Protein AF-A0A1F9CIW7-F1 (afdb_monomer_lite)

pLDDT: mean 88.04, std 12.75, range [45.81, 96.69]

Radius of gyration: 18.26 Å; chains: 1; bounding box: 56×42×45 Å

Foldseek 3Di:
DDQFQQRVLVVVCVVPVQQRAGADPQLLVVQPPSRDPNSSVVVSVVLVVVVVVVQVVVVVVVAHQQRVCVVVVRNPHHSSRVSRVVSCCCGVVVNNDDDPVVVVVVVCVVVVVPPDDDPDD

Secondary structure (DSSP, 8-state):
----HHHHHHHHHHH-TTT-----HHHHHTTSSSSSHHHHHHHHHHHHHHHHHHHHHHHTTT--TTTHHHHTT-TT--HHHHHHHHHIIIIIS--PPPPHHHHHHHHHHHTTTT-------

Sequence (121 aa):
MTYGPAGAAKTLFALRPNSLPPWDDPIRAQFGDGESAKAYVRFLLDAKRQLEEVLAKARDFGIGPDDLPSRLGRSDSSLAKLMDEFAWVTVTKERPCPDRNELERWLTWADGSSRTREDAR

Structure (mmCIF, N/CA/C/O backbone):
data_AF-A0A1F9CIW7-F1
#
_entry.id   AF-A0A1F9CIW7-F1
#
loop_
_atom_site.group_PDB
_atom_site.id
_atom_site.type_symbol
_atom_site.label_atom_id
_atom_site.label_alt_id
_atom_site.label_comp_id
_atom_site.label_asym_id
_atom_site.label_entity_id
_atom_site.label_seq_id
_atom_site.pdbx_PDB_ins_code
_atom_site.Cartn_x
_atom_site.Cartn_y
_atom_site.Cartn_z
_atom_site.occupancy
_atom_site.B_iso_or_equiv
_atom_site.auth_seq_id
_atom_site.auth_comp_id
_atom_site.auth_asym_id
_atom_site.auth_atom_id
_atom_site.pdbx_PDB_model_num
ATOM 1 N N . MET A 1 1 ? 6.389 -14.844 -25.489 1.00 49.34 1 MET A N 1
ATOM 2 C CA . MET A 1 1 ? 5.656 -13.763 -24.799 1.00 49.34 1 MET A CA 1
ATOM 3 C C . MET A 1 1 ? 6.575 -13.229 -23.721 1.00 49.34 1 MET A C 1
ATOM 5 O O . MET A 1 1 ? 7.038 -14.023 -22.914 1.00 49.34 1 MET A O 1
ATOM 9 N N . THR A 1 2 ? 6.908 -11.944 -23.757 1.00 63.75 2 THR A N 1
ATOM 10 C CA . THR A 1 2 ? 7.792 -11.325 -22.760 1.00 63.75 2 THR A CA 1
ATOM 11 C C . THR A 1 2 ? 6.927 -10.427 -21.890 1.00 63.75 2 THR A C 1
ATOM 13 O O . THR A 1 2 ? 6.230 -9.560 -22.412 1.00 63.75 2 THR A O 1
ATOM 16 N N . TYR A 1 3 ? 6.914 -10.664 -20.581 1.00 72.94 3 TYR A N 1
ATOM 17 C CA . TYR A 1 3 ? 6.201 -9.799 -19.646 1.00 72.94 3 TYR A CA 1
ATOM 18 C C . TYR A 1 3 ? 7.095 -8.606 -19.311 1.00 72.94 3 TYR A C 1
ATOM 20 O O . TYR A 1 3 ? 8.218 -8.793 -18.849 1.00 72.94 3 TYR A O 1
ATOM 28 N N . GLY A 1 4 ? 6.601 -7.387 -19.540 1.00 86.75 4 GLY A N 1
ATOM 29 C CA . GLY A 1 4 ? 7.261 -6.180 -19.039 1.00 86.75 4 GLY A CA 1
ATOM 30 C C . GLY A 1 4 ? 7.209 -6.105 -17.504 1.00 86.75 4 GLY A C 1
ATOM 31 O O . GLY A 1 4 ? 6.438 -6.847 -16.882 1.00 86.75 4 GLY A O 1
ATOM 32 N N . PRO A 1 5 ? 7.967 -5.200 -16.863 1.00 88.25 5 PRO A N 1
ATOM 33 C CA . PRO A 1 5 ? 8.082 -5.138 -15.401 1.00 88.25 5 PRO A CA 1
ATOM 34 C C . PRO A 1 5 ? 6.751 -4.998 -14.648 1.00 88.25 5 PRO A C 1
ATOM 36 O O . PRO A 1 5 ? 6.574 -5.604 -13.591 1.00 88.25 5 PRO A O 1
ATOM 39 N N . ALA A 1 6 ? 5.779 -4.266 -15.200 1.00 89.69 6 ALA A N 1
ATOM 40 C CA . ALA A 1 6 ? 4.434 -4.176 -14.628 1.00 89.69 6 ALA A CA 1
ATOM 41 C C . ALA A 1 6 ? 3.673 -5.516 -14.707 1.00 89.69 6 ALA A C 1
ATOM 43 O O . ALA A 1 6 ? 2.978 -5.906 -13.769 1.00 89.69 6 ALA A O 1
ATOM 44 N N . GLY A 1 7 ? 3.824 -6.256 -15.812 1.00 90.56 7 GLY A N 1
ATOM 45 C CA . GLY A 1 7 ? 3.241 -7.590 -15.977 1.00 90.56 7 GLY A CA 1
ATOM 46 C C . GLY A 1 7 ? 3.871 -8.620 -15.038 1.00 90.56 7 GLY A C 1
ATOM 47 O O . GLY A 1 7 ? 3.158 -9.417 -14.427 1.00 90.56 7 GLY A O 1
ATOM 48 N N . ALA A 1 8 ? 5.194 -8.559 -14.860 1.00 91.81 8 ALA A N 1
ATOM 49 C CA . ALA A 1 8 ? 5.909 -9.395 -13.901 1.00 91.81 8 ALA A CA 1
ATOM 50 C C . ALA A 1 8 ? 5.432 -9.133 -12.461 1.00 91.81 8 ALA A C 1
ATOM 52 O O . ALA A 1 8 ? 5.068 -10.077 -11.763 1.00 91.81 8 ALA A O 1
ATOM 53 N N . ALA A 1 9 ? 5.332 -7.868 -12.038 1.00 91.75 9 ALA A N 1
ATOM 54 C CA . ALA A 1 9 ? 4.841 -7.514 -10.704 1.00 91.75 9 ALA A CA 1
ATOM 55 C C . ALA A 1 9 ? 3.385 -7.950 -10.467 1.00 91.75 9 ALA A C 1
ATOM 57 O O . ALA A 1 9 ? 3.074 -8.506 -9.418 1.00 91.75 9 ALA A O 1
ATOM 58 N N . LYS A 1 10 ? 2.494 -7.787 -11.454 1.00 92.19 10 LYS A N 1
ATOM 59 C CA . LYS A 1 10 ? 1.105 -8.281 -11.364 1.00 92.19 10 LYS A CA 1
ATOM 60 C C . LYS A 1 10 ? 1.032 -9.807 -11.263 1.00 92.19 10 LYS A C 1
ATOM 62 O O . LYS A 1 10 ? 0.197 -10.332 -10.531 1.00 92.19 10 LYS A O 1
ATOM 67 N N . THR A 1 11 ? 1.932 -10.516 -11.944 1.00 94.19 11 THR A N 1
ATOM 68 C CA . THR A 1 11 ? 2.057 -11.977 -11.822 1.00 94.19 11 THR A CA 1
ATOM 69 C C . THR A 1 11 ? 2.518 -12.368 -10.418 1.00 94.19 11 THR A C 1
ATOM 71 O O . THR A 1 11 ? 1.935 -13.254 -9.799 1.00 94.19 11 THR A O 1
ATOM 74 N N . LEU A 1 12 ? 3.524 -11.677 -9.877 1.00 94.06 12 LEU A N 1
ATOM 75 C CA . LEU A 1 12 ? 3.999 -11.888 -8.509 1.00 94.06 12 LEU A CA 1
ATOM 76 C C . LEU A 1 12 ? 2.912 -11.605 -7.467 1.00 94.06 12 LEU A C 1
ATOM 78 O O . LEU A 1 12 ? 2.755 -12.398 -6.540 1.00 94.06 12 LEU A O 1
ATOM 82 N N . PHE A 1 13 ? 2.123 -10.543 -7.647 1.00 94.19 13 PHE A N 1
ATOM 83 C CA . PHE A 1 13 ? 0.970 -10.254 -6.796 1.00 94.19 13 PHE A CA 1
ATOM 84 C C . PHE A 1 13 ? -0.061 -11.383 -6.843 1.00 94.19 13 PHE A C 1
ATOM 86 O O . PHE A 1 13 ? -0.488 -11.854 -5.795 1.00 94.19 13 PHE A O 1
ATOM 93 N N . ALA A 1 14 ? -0.410 -11.886 -8.030 1.00 94.25 14 ALA A N 1
ATOM 94 C CA . ALA A 1 14 ? -1.333 -13.015 -8.152 1.00 94.25 14 ALA A CA 1
ATOM 95 C C . ALA A 1 14 ? -0.823 -14.279 -7.425 1.00 94.25 14 ALA A C 1
ATOM 97 O O . ALA A 1 14 ? -1.614 -15.031 -6.863 1.00 94.25 14 ALA A O 1
ATOM 98 N N . LEU A 1 15 ? 0.497 -14.499 -7.394 1.00 96.25 15 LEU A N 1
ATOM 99 C CA . LEU A 1 15 ? 1.125 -15.633 -6.702 1.00 96.25 15 LEU A CA 1
ATOM 100 C C . LEU A 1 15 ? 1.309 -15.418 -5.188 1.00 96.25 15 LEU A C 1
ATOM 102 O O . LEU A 1 15 ? 1.391 -16.392 -4.429 1.00 96.25 15 LEU A O 1
ATOM 106 N N . ARG A 1 16 ? 1.457 -14.165 -4.743 1.00 95.62 16 ARG A N 1
ATOM 107 C CA . ARG A 1 16 ? 1.741 -13.764 -3.353 1.00 95.62 16 ARG A CA 1
ATOM 108 C C . ARG A 1 16 ? 1.006 -12.458 -2.994 1.00 95.62 16 ARG A C 1
ATOM 110 O O . ARG A 1 16 ? 1.655 -11.450 -2.689 1.00 95.62 16 ARG A O 1
ATOM 117 N N . PRO A 1 17 ? -0.338 -12.472 -2.949 1.00 93.12 17 PRO A N 1
ATOM 118 C CA . PRO A 1 17 ? -1.143 -11.254 -2.801 1.00 93.12 17 PRO A CA 1
ATOM 119 C C . PRO A 1 17 ? -0.970 -10.559 -1.448 1.00 93.12 17 PRO A C 1
ATOM 121 O O . PRO A 1 17 ? -1.300 -9.386 -1.313 1.00 93.12 17 PRO A O 1
ATOM 124 N N . ASN A 1 18 ? -0.420 -11.253 -0.450 1.00 92.38 18 ASN A N 1
ATOM 125 C CA . ASN A 1 18 ? -0.188 -10.714 0.891 1.00 92.38 18 ASN A CA 1
ATOM 126 C C . ASN A 1 18 ? 1.199 -10.081 1.072 1.00 92.38 18 ASN A C 1
ATOM 128 O O . ASN A 1 18 ? 1.506 -9.606 2.161 1.00 92.38 18 ASN A O 1
ATOM 132 N N . SER A 1 19 ? 2.061 -10.104 0.051 1.00 91.62 19 SER A N 1
ATOM 133 C CA . SER A 1 19 ? 3.466 -9.701 0.217 1.00 91.62 19 SER A CA 1
ATOM 134 C C . SER A 1 19 ? 4.020 -8.867 -0.930 1.00 91.62 19 SER A C 1
ATOM 136 O O . SER A 1 19 ? 4.911 -8.057 -0.698 1.00 91.62 19 SER A O 1
ATOM 138 N N . LEU A 1 20 ? 3.533 -9.070 -2.157 1.00 94.44 20 LEU A N 1
ATOM 139 C CA . LEU A 1 20 ? 4.127 -8.480 -3.356 1.00 94.44 20 LEU A CA 1
ATOM 140 C C . LEU A 1 20 ? 3.128 -7.541 -4.038 1.00 94.44 20 LEU A C 1
ATOM 142 O O . LEU A 1 20 ? 2.454 -7.981 -4.966 1.00 94.44 20 LEU A O 1
ATOM 146 N N . PRO A 1 21 ? 2.990 -6.276 -3.588 1.00 93.31 21 PRO A N 1
ATOM 147 C CA . PRO A 1 21 ? 2.113 -5.316 -4.249 1.00 93.31 21 PRO A CA 1
ATOM 148 C C . PRO A 1 21 ? 2.488 -5.166 -5.731 1.00 93.31 21 PRO A C 1
ATOM 150 O O . PRO A 1 21 ? 3.681 -5.196 -6.075 1.00 93.31 21 PRO A O 1
ATOM 153 N N . PRO A 1 22 ? 1.501 -5.023 -6.630 1.00 92.88 22 PRO A N 1
ATOM 154 C CA . PRO A 1 22 ? 1.783 -4.640 -7.998 1.00 92.88 22 PRO A CA 1
ATOM 155 C C . PRO A 1 22 ? 2.242 -3.174 -8.046 1.00 92.88 22 PRO A C 1
ATOM 157 O O . PRO A 1 22 ? 2.186 -2.440 -7.063 1.00 92.88 22 PRO A O 1
ATOM 160 N N . TRP A 1 23 ? 2.720 -2.766 -9.215 1.00 90.75 23 TRP A N 1
ATOM 161 C CA . TRP A 1 23 ? 2.995 -1.372 -9.549 1.00 90.75 23 TRP A CA 1
ATOM 162 C C . TRP A 1 23 ? 2.556 -1.110 -10.994 1.00 90.75 23 TRP A C 1
ATOM 164 O O . TRP A 1 23 ? 2.534 -2.025 -11.831 1.00 90.75 23 TRP A O 1
ATOM 174 N N . ASP A 1 24 ? 2.164 0.120 -11.290 1.00 88.06 24 ASP A N 1
ATOM 175 C CA . ASP A 1 24 ? 1.915 0.595 -12.647 1.00 88.06 24 ASP A CA 1
ATOM 176 C C . ASP A 1 24 ? 3.077 1.482 -13.123 1.00 88.06 24 ASP A C 1
ATOM 178 O O . ASP A 1 24 ? 4.042 1.708 -12.391 1.00 88.06 24 ASP A O 1
ATOM 182 N N . ASP A 1 25 ? 3.031 1.928 -14.379 1.00 89.44 25 ASP A N 1
ATOM 183 C CA . ASP A 1 25 ? 4.117 2.727 -14.955 1.00 89.44 25 ASP A CA 1
ATOM 184 C C . ASP A 1 25 ? 4.385 4.035 -14.183 1.00 89.44 25 ASP A C 1
ATOM 186 O O . ASP A 1 25 ? 5.557 4.308 -13.913 1.00 89.44 25 ASP A O 1
ATOM 190 N N . PRO A 1 26 ? 3.362 4.803 -13.752 1.00 90.12 26 PRO A N 1
ATOM 191 C CA . PRO A 1 26 ? 3.570 5.979 -12.906 1.00 90.12 26 PRO A CA 1
ATOM 192 C C . PRO A 1 26 ? 4.242 5.675 -11.562 1.00 90.12 26 PRO A C 1
ATOM 194 O O . PRO A 1 26 ? 5.214 6.342 -11.210 1.00 90.12 26 PRO A O 1
ATOM 197 N N . ILE A 1 27 ? 3.782 4.656 -10.826 1.00 90.31 27 ILE A N 1
ATOM 198 C CA . ILE A 1 27 ? 4.388 4.266 -9.540 1.00 90.31 27 ILE A CA 1
ATOM 199 C C . ILE A 1 27 ? 5.841 3.843 -9.756 1.00 90.31 27 ILE A C 1
ATOM 201 O O . ILE A 1 27 ? 6.751 4.284 -9.058 1.00 90.31 27 ILE A O 1
ATOM 205 N N . ARG A 1 28 ? 6.078 3.020 -10.774 1.00 90.69 28 ARG A N 1
ATOM 206 C CA . ARG A 1 28 ? 7.391 2.485 -11.138 1.00 90.69 28 ARG A CA 1
ATOM 207 C C . ARG A 1 28 ? 8.408 3.566 -11.499 1.00 90.69 28 ARG A C 1
ATOM 209 O O . ARG A 1 28 ? 9.573 3.444 -11.115 1.00 90.69 28 ARG A O 1
ATOM 216 N N . ALA A 1 29 ? 7.974 4.628 -12.177 1.00 89.94 29 ALA A N 1
ATOM 217 C CA . ALA A 1 29 ? 8.824 5.757 -12.553 1.00 89.94 29 ALA A CA 1
ATOM 218 C C . ALA A 1 29 ? 9.432 6.492 -11.342 1.00 89.94 29 ALA A C 1
ATOM 220 O O . ALA A 1 29 ? 10.479 7.124 -11.472 1.00 89.94 29 ALA A O 1
ATOM 221 N N . GLN A 1 30 ? 8.843 6.365 -10.148 1.00 88.50 30 GLN A N 1
ATOM 222 C CA . GLN A 1 30 ? 9.401 6.957 -8.928 1.00 88.50 30 GLN A CA 1
ATOM 223 C C . GLN A 1 30 ? 10.641 6.218 -8.397 1.00 88.50 30 GLN A C 1
ATOM 225 O O . GLN A 1 30 ? 11.394 6.768 -7.595 1.00 88.50 30 GLN A O 1
ATOM 230 N N . PHE A 1 31 ? 10.897 4.985 -8.850 1.00 87.25 31 PHE A N 1
ATOM 231 C CA . PHE A 1 31 ? 11.935 4.111 -8.287 1.00 87.25 31 PHE A CA 1
ATOM 232 C C . PHE A 1 31 ? 13.199 3.996 -9.158 1.00 87.25 31 PHE A C 1
ATOM 234 O O . PHE A 1 31 ? 13.924 2.993 -9.115 1.00 87.25 31 PHE A O 1
ATOM 241 N N . GLY A 1 32 ? 13.529 5.059 -9.895 1.00 81.06 32 GLY A N 1
ATOM 242 C CA . GLY A 1 32 ? 14.750 5.176 -10.693 1.00 81.06 32 GLY A CA 1
ATOM 243 C C . GLY A 1 32 ? 14.543 4.732 -12.136 1.00 81.06 32 GLY A C 1
ATOM 244 O O . GLY A 1 32 ? 13.701 5.285 -12.829 1.00 81.06 32 GLY A O 1
ATOM 245 N N . ASP A 1 33 ? 15.317 3.746 -12.600 1.00 75.94 33 ASP A N 1
ATOM 246 C CA . ASP A 1 33 ? 15.224 3.261 -13.983 1.00 75.94 33 ASP A CA 1
ATOM 247 C C . ASP A 1 33 ? 13.910 2.531 -14.286 1.00 75.94 33 ASP A C 1
ATOM 249 O O . ASP A 1 33 ? 13.612 2.324 -15.455 1.00 75.94 33 ASP A O 1
ATOM 253 N N . GLY A 1 34 ? 13.137 2.130 -13.266 1.00 71.94 34 GLY A N 1
ATOM 254 C CA . GLY A 1 34 ? 11.800 1.529 -13.385 1.00 71.94 34 GLY A CA 1
ATOM 255 C C . GLY A 1 34 ? 11.756 0.167 -14.097 1.00 71.94 34 GLY A C 1
ATOM 256 O O . GLY A 1 34 ? 10.787 -0.576 -13.984 1.00 71.94 34 GLY A O 1
ATOM 257 N N . GLU A 1 35 ? 12.808 -0.203 -14.814 1.00 79.38 35 GLU A N 1
ATOM 258 C CA . GLU A 1 35 ? 12.899 -1.395 -15.654 1.00 79.38 35 GLU A CA 1
ATOM 259 C C . GLU A 1 35 ? 13.641 -2.551 -14.961 1.00 79.38 35 GLU A C 1
ATOM 261 O O . GLU A 1 35 ? 13.673 -3.672 -15.465 1.00 79.38 35 GLU A O 1
ATOM 266 N N . SER A 1 36 ? 14.229 -2.310 -13.784 1.00 85.19 36 SER A N 1
ATOM 267 C CA . SER A 1 36 ? 15.071 -3.287 -13.092 1.00 85.19 36 SER A CA 1
ATOM 268 C C . SER A 1 36 ? 14.374 -3.977 -11.914 1.00 85.19 36 SER A C 1
ATOM 270 O O . SER A 1 36 ? 13.597 -3.380 -11.166 1.00 85.19 36 SER A O 1
ATOM 272 N N . ALA A 1 37 ? 14.750 -5.232 -11.645 1.00 88.88 37 ALA A N 1
ATOM 273 C CA . ALA A 1 37 ? 14.369 -5.921 -10.407 1.00 88.88 37 ALA A CA 1
ATOM 274 C C . ALA A 1 37 ? 14.809 -5.136 -9.154 1.00 88.88 37 ALA A C 1
ATOM 276 O O . ALA A 1 37 ? 14.124 -5.137 -8.135 1.00 88.88 37 ALA A O 1
ATOM 277 N N . LYS A 1 38 ? 15.927 -4.400 -9.240 1.00 91.50 38 LYS A N 1
ATOM 278 C CA . LYS A 1 38 ? 16.421 -3.526 -8.168 1.00 91.50 38 LYS A CA 1
ATOM 279 C C . LYS A 1 38 ? 15.485 -2.342 -7.903 1.00 91.50 38 LYS A C 1
ATOM 281 O O . LYS A 1 38 ? 15.384 -1.905 -6.758 1.00 91.50 38 LYS A O 1
ATOM 286 N N . ALA A 1 39 ? 14.830 -1.789 -8.925 1.00 91.69 39 ALA A N 1
ATOM 287 C CA . ALA A 1 39 ? 13.785 -0.781 -8.739 1.00 91.69 39 ALA A CA 1
ATOM 288 C C . ALA A 1 39 ? 12.575 -1.380 -8.006 1.00 91.69 39 ALA A C 1
ATOM 290 O O . ALA A 1 39 ? 12.110 -0.794 -7.032 1.00 91.69 39 ALA A O 1
ATOM 291 N N . TYR A 1 40 ? 12.156 -2.596 -8.370 1.00 93.06 40 TYR A N 1
ATOM 292 C CA . TYR A 1 40 ? 11.048 -3.267 -7.683 1.00 93.06 40 TYR A CA 1
ATOM 293 C C . TYR A 1 40 ? 11.376 -3.586 -6.218 1.00 93.06 40 TYR A C 1
ATOM 295 O O . TYR A 1 40 ? 10.569 -3.328 -5.334 1.00 93.06 40 TYR A O 1
ATOM 303 N N . VAL A 1 41 ? 12.593 -4.054 -5.917 1.00 93.81 41 VAL A N 1
ATOM 304 C CA . VAL A 1 41 ? 13.036 -4.272 -4.525 1.00 93.81 41 VAL A CA 1
ATOM 305 C C . VAL A 1 41 ? 13.009 -2.974 -3.714 1.00 93.81 41 VAL A C 1
ATOM 307 O O . VAL A 1 41 ? 12.588 -2.990 -2.561 1.00 93.81 41 VAL A O 1
ATOM 310 N N . ARG A 1 42 ? 13.421 -1.843 -4.300 1.00 94.31 42 ARG A N 1
ATOM 311 C CA . ARG A 1 42 ? 13.332 -0.532 -3.635 1.00 94.31 42 ARG A CA 1
ATOM 312 C C . ARG A 1 42 ? 11.883 -0.157 -3.325 1.00 94.31 42 ARG A C 1
ATOM 314 O O . ARG A 1 42 ? 11.617 0.264 -2.205 1.00 94.31 42 ARG A O 1
ATOM 321 N N . PHE A 1 43 ? 10.967 -0.383 -4.266 1.00 93.94 43 PHE A N 1
ATOM 322 C CA . PHE A 1 43 ? 9.532 -0.207 -4.041 1.00 93.94 43 PHE A CA 1
ATOM 323 C C . PHE A 1 43 ? 9.009 -1.097 -2.905 1.00 93.94 43 PHE A C 1
ATOM 325 O O . PHE A 1 43 ? 8.341 -0.600 -2.005 1.00 93.94 43 PHE A O 1
ATOM 332 N N . LEU A 1 44 ? 9.370 -2.384 -2.876 1.00 94.94 44 LEU A N 1
ATOM 333 C CA . LEU A 1 44 ? 8.952 -3.298 -1.806 1.00 94.94 44 LEU A CA 1
ATOM 334 C C . LEU A 1 44 ? 9.460 -2.864 -0.424 1.00 94.94 44 LEU A C 1
ATOM 336 O O . LEU A 1 44 ? 8.728 -2.958 0.559 1.00 94.94 44 LEU A O 1
ATOM 340 N N . LEU A 1 45 ? 10.706 -2.392 -0.336 1.00 95.56 45 LEU A N 1
ATOM 341 C CA . LEU A 1 45 ? 11.279 -1.894 0.917 1.00 95.56 45 LEU A CA 1
ATOM 342 C C . LEU A 1 45 ? 10.595 -0.606 1.385 1.00 95.56 45 LEU A C 1
ATOM 344 O O . LEU A 1 45 ? 10.358 -0.445 2.581 1.00 95.56 45 LEU A O 1
ATOM 348 N N . ASP A 1 46 ? 10.258 0.286 0.455 1.00 94.50 46 ASP A N 1
ATOM 349 C CA . ASP A 1 46 ? 9.533 1.516 0.756 1.00 94.50 46 ASP A CA 1
ATOM 350 C C . ASP A 1 46 ? 8.098 1.227 1.226 1.00 94.50 46 ASP A C 1
ATOM 352 O O . ASP A 1 46 ? 7.701 1.676 2.301 1.00 94.50 46 ASP A O 1
ATOM 356 N N . ALA A 1 47 ? 7.371 0.367 0.506 1.00 94.38 47 ALA A N 1
ATOM 357 C CA . ALA A 1 47 ? 6.044 -0.114 0.886 1.00 94.38 47 ALA A CA 1
ATOM 358 C C . ALA A 1 47 ? 6.048 -0.784 2.270 1.00 94.38 47 ALA A C 1
ATOM 360 O O . ALA A 1 47 ? 5.175 -0.520 3.098 1.00 94.38 47 ALA A O 1
ATOM 361 N N . LYS A 1 48 ? 7.057 -1.622 2.550 1.00 95.44 48 LYS A N 1
ATOM 362 C CA . LYS A 1 48 ? 7.243 -2.251 3.864 1.00 95.44 48 LYS A CA 1
ATOM 363 C C . LYS A 1 48 ? 7.427 -1.204 4.962 1.00 95.44 48 LYS A C 1
ATOM 365 O O . LYS A 1 48 ? 6.744 -1.296 5.976 1.00 95.44 48 LYS A O 1
ATOM 370 N N . ARG A 1 49 ? 8.301 -0.211 4.756 1.00 96.69 49 ARG A N 1
ATOM 371 C CA . ARG A 1 49 ? 8.540 0.872 5.725 1.00 96.69 49 ARG A CA 1
ATOM 372 C C . ARG A 1 49 ? 7.244 1.627 6.038 1.00 96.69 49 ARG A C 1
ATOM 374 O O . ARG A 1 49 ? 6.901 1.776 7.206 1.00 96.69 49 ARG A O 1
ATOM 381 N N . GLN A 1 50 ? 6.501 2.037 5.009 1.00 94.44 50 GLN A N 1
ATOM 382 C CA . GLN A 1 50 ? 5.230 2.753 5.178 1.00 94.44 50 GLN A CA 1
ATOM 383 C C . GLN A 1 50 ? 4.188 1.910 5.931 1.00 94.4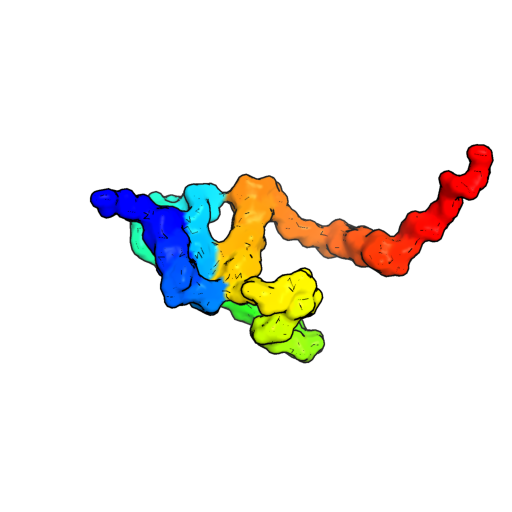4 50 GLN A C 1
ATOM 385 O O . GLN A 1 50 ? 3.529 2.405 6.845 1.00 94.44 50 GLN A O 1
ATOM 390 N N . LEU A 1 51 ? 4.058 0.619 5.599 1.00 94.81 51 LEU A N 1
ATOM 391 C CA . LEU A 1 51 ? 3.173 -0.288 6.335 1.00 94.81 51 LEU A CA 1
ATOM 392 C C . LEU A 1 51 ? 3.610 -0.449 7.795 1.00 94.81 51 LEU A C 1
ATOM 394 O O . LEU A 1 51 ? 2.762 -0.445 8.681 1.00 94.81 51 LEU A O 1
ATOM 398 N N . GLU A 1 52 ? 4.909 -0.567 8.070 1.00 95.50 52 GLU A N 1
ATOM 399 C CA . GLU A 1 52 ? 5.427 -0.671 9.438 1.00 95.50 52 GLU A CA 1
ATOM 400 C C . GLU A 1 52 ? 5.113 0.584 10.269 1.00 95.50 52 GLU A C 1
ATOM 402 O O . GLU 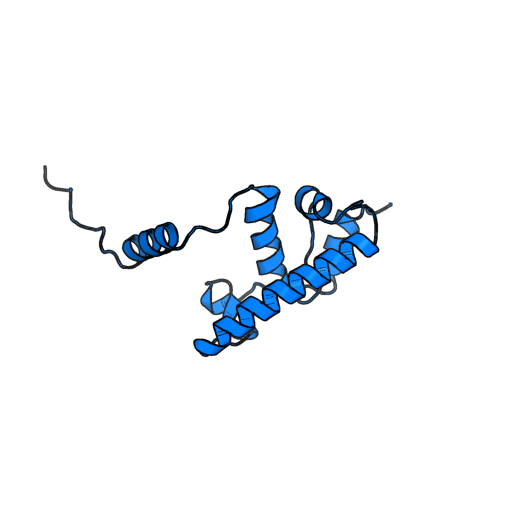A 1 52 ? 4.714 0.452 11.428 1.00 95.50 52 GLU A O 1
ATOM 407 N N . GLU A 1 53 ? 5.213 1.778 9.679 1.00 95.44 53 GLU A N 1
ATOM 408 C CA . GLU A 1 53 ? 4.836 3.052 10.311 1.00 95.44 53 GLU A CA 1
ATOM 409 C C . GLU A 1 53 ? 3.331 3.120 10.617 1.00 95.44 53 GLU A C 1
ATOM 411 O O . GLU A 1 53 ? 2.934 3.420 11.749 1.00 95.44 53 GLU A O 1
ATOM 416 N N . VAL A 1 54 ? 2.481 2.772 9.644 1.00 93.88 54 VAL A N 1
ATOM 417 C CA . VAL A 1 54 ? 1.019 2.742 9.822 1.00 93.88 54 VAL A CA 1
ATOM 418 C C . VAL A 1 54 ? 0.623 1.729 10.890 1.00 93.88 54 VAL A C 1
ATOM 420 O O . VAL A 1 54 ? -0.149 2.053 11.789 1.00 93.88 54 VAL A O 1
ATOM 423 N N . LEU A 1 55 ? 1.176 0.515 10.840 1.00 95.19 55 LEU A N 1
ATOM 424 C CA . LEU A 1 55 ? 0.889 -0.531 11.820 1.00 95.19 55 LEU A CA 1
ATOM 425 C C . LEU A 1 55 ? 1.401 -0.162 13.211 1.00 95.19 55 LEU A C 1
ATOM 427 O O . LEU A 1 55 ? 0.759 -0.500 14.202 1.00 95.19 55 LEU A O 1
ATOM 431 N N . ALA A 1 56 ? 2.534 0.536 13.311 1.00 96.56 56 ALA A N 1
ATOM 432 C CA . ALA A 1 56 ? 3.004 1.059 14.586 1.00 96.56 56 ALA A CA 1
ATOM 433 C C . ALA A 1 56 ? 2.002 2.027 15.199 1.00 96.56 56 ALA A C 1
ATOM 435 O O . ALA A 1 56 ? 1.677 1.883 16.375 1.00 96.56 56 ALA A O 1
ATOM 436 N N . LYS A 1 57 ? 1.449 2.935 14.393 1.00 94.50 57 LYS A N 1
ATOM 437 C CA . LYS A 1 57 ? 0.438 3.871 14.875 1.00 94.50 57 LYS A CA 1
ATOM 438 C C . LYS A 1 57 ? -0.902 3.200 15.171 1.00 94.50 57 LYS A C 1
ATOM 440 O O . LYS A 1 57 ? -1.547 3.539 16.155 1.00 94.50 57 LYS A O 1
ATOM 445 N N . ALA A 1 58 ? -1.309 2.234 14.353 1.00 94.81 58 ALA A N 1
ATOM 446 C CA . ALA A 1 58 ? -2.554 1.488 14.517 1.00 94.81 58 ALA A CA 1
ATOM 447 C C . ALA A 1 58 ? -2.588 0.690 15.834 1.00 94.81 58 ALA A C 1
ATOM 449 O O . ALA A 1 58 ? -3.640 0.590 16.470 1.00 94.81 58 ALA A O 1
ATOM 450 N N . ARG A 1 59 ? -1.428 0.195 16.294 1.00 95.62 59 ARG A N 1
ATOM 451 C CA . ARG A 1 59 ? -1.304 -0.491 17.589 1.00 95.62 59 ARG A CA 1
ATOM 452 C C . ARG A 1 59 ? -1.695 0.384 18.778 1.00 95.62 59 ARG A C 1
ATOM 454 O O . ARG A 1 59 ? -2.287 -0.151 19.711 1.00 95.62 59 ARG A O 1
ATOM 461 N N . ASP A 1 60 ? -1.462 1.698 18.726 1.00 96.19 60 ASP A N 1
ATOM 462 C CA . ASP A 1 60 ? -1.912 2.634 19.774 1.00 96.19 60 ASP A CA 1
ATOM 463 C C . ASP A 1 60 ? -3.444 2.597 19.961 1.00 96.19 60 ASP A C 1
ATOM 465 O O . ASP A 1 60 ? -3.955 2.933 21.027 1.00 96.19 60 ASP A O 1
ATOM 469 N N . PHE A 1 61 ? -4.178 2.162 18.931 1.00 94.50 61 PHE A N 1
ATOM 470 C CA . PHE A 1 61 ? -5.637 2.042 18.908 1.00 94.50 61 PHE A CA 1
ATOM 471 C C . PHE A 1 61 ? -6.124 0.586 19.005 1.00 94.50 61 PHE A C 1
ATOM 473 O O . PHE A 1 61 ? -7.300 0.312 18.762 1.00 94.50 61 PHE A O 1
ATOM 480 N N . GLY A 1 62 ? -5.232 -0.359 19.326 1.00 95.62 62 GLY A N 1
ATOM 481 C CA . GLY A 1 62 ? -5.558 -1.783 19.416 1.00 95.62 62 GLY A CA 1
ATOM 482 C C . GLY A 1 62 ? -5.927 -2.424 18.074 1.00 95.62 62 GLY A C 1
ATOM 483 O O . GLY A 1 62 ? -6.658 -3.408 18.059 1.00 95.62 62 GLY A O 1
ATOM 484 N N . ILE A 1 63 ? -5.472 -1.858 16.951 1.00 95.44 63 ILE A N 1
ATOM 485 C CA . ILE A 1 63 ? -5.726 -2.392 15.607 1.00 95.44 63 ILE A CA 1
ATOM 486 C C . ILE A 1 63 ? -4.515 -3.223 15.177 1.00 95.44 63 ILE A C 1
ATOM 488 O O . ILE A 1 63 ? -3.407 -2.695 15.036 1.00 95.44 63 ILE A O 1
ATOM 492 N N . GLY A 1 64 ? -4.725 -4.526 14.977 1.00 93.88 64 GLY A N 1
ATOM 493 C CA . GLY A 1 64 ? -3.716 -5.431 14.445 1.00 93.88 64 GLY A CA 1
ATOM 494 C C . GLY A 1 64 ? -3.592 -5.364 12.915 1.00 93.88 64 GLY A C 1
ATOM 495 O O . GLY A 1 64 ? -4.446 -4.786 12.238 1.00 93.88 64 GLY A O 1
ATOM 496 N N . PRO A 1 65 ? -2.543 -5.982 12.338 1.00 91.81 65 PRO A N 1
ATOM 497 C CA . PRO A 1 65 ? -2.364 -6.058 10.887 1.00 91.81 65 PRO A CA 1
ATOM 498 C C . PRO A 1 65 ? -3.547 -6.696 10.147 1.00 91.81 65 PRO A C 1
ATOM 500 O O . PRO A 1 65 ? -3.927 -6.205 9.087 1.00 91.81 65 PRO A O 1
ATOM 503 N N . ASP A 1 66 ? -4.147 -7.736 10.727 1.00 92.06 66 ASP A N 1
ATOM 504 C CA . ASP A 1 66 ? -5.280 -8.458 10.133 1.00 92.06 66 ASP A CA 1
ATOM 505 C C . ASP A 1 66 ? -6.612 -7.701 10.297 1.00 92.06 66 ASP A C 1
ATOM 507 O O . ASP A 1 66 ? -7.542 -7.879 9.511 1.00 92.06 66 ASP A O 1
ATOM 511 N N . ASP A 1 67 ? -6.696 -6.799 11.279 1.00 93.69 67 ASP A N 1
ATOM 512 C CA . ASP A 1 67 ? -7.891 -5.992 11.537 1.00 93.69 67 ASP A CA 1
ATOM 513 C C . ASP A 1 67 ? -7.960 -4.757 10.636 1.00 93.69 67 ASP A C 1
ATOM 515 O O . ASP A 1 67 ? -9.048 -4.248 10.352 1.00 93.69 67 ASP A O 1
ATOM 519 N N . LEU A 1 68 ? -6.802 -4.244 10.207 1.00 92.69 68 LEU A N 1
ATOM 520 C CA . LEU A 1 68 ? -6.701 -2.965 9.509 1.00 92.69 68 LEU A CA 1
ATOM 521 C C . LEU A 1 68 ? -7.567 -2.903 8.235 1.00 92.69 68 LEU A C 1
ATOM 523 O O . LEU A 1 68 ? -8.306 -1.926 8.095 1.00 92.69 68 LEU A O 1
ATOM 527 N N . PRO A 1 69 ? -7.573 -3.908 7.333 1.00 94.56 69 PRO A N 1
ATOM 528 C CA . PRO A 1 69 ? -8.453 -3.878 6.165 1.00 94.56 69 PR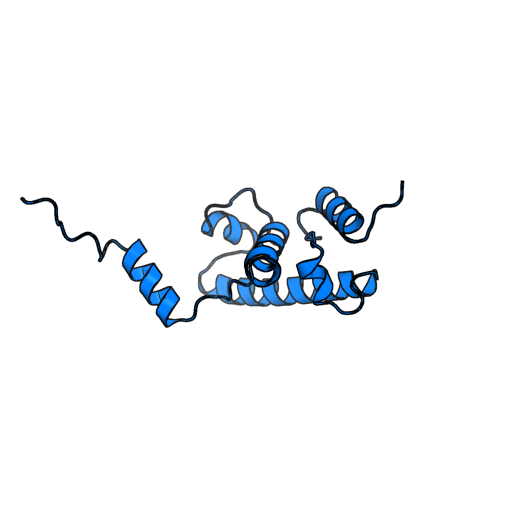O A CA 1
ATOM 529 C C . PRO A 1 69 ? -9.936 -3.819 6.544 1.00 94.56 69 PRO A C 1
ATOM 531 O O . PRO A 1 69 ? -10.692 -3.020 5.992 1.00 94.56 69 PRO A O 1
ATOM 534 N N . SER A 1 70 ? -10.351 -4.598 7.544 1.00 94.19 70 SER A N 1
ATOM 535 C CA . SER A 1 70 ? -11.732 -4.614 8.038 1.00 94.19 70 SER A CA 1
ATOM 536 C C . SER A 1 70 ? -12.142 -3.271 8.647 1.00 94.19 70 SER A C 1
ATOM 538 O O . SER A 1 70 ? -13.248 -2.794 8.398 1.00 94.19 70 SER A O 1
ATOM 540 N N . ARG A 1 71 ? -11.235 -2.601 9.371 1.00 92.50 71 ARG A N 1
ATOM 541 C CA . ARG A 1 71 ? -11.453 -1.244 9.903 1.00 92.50 71 ARG A CA 1
ATOM 542 C C . ARG A 1 71 ? -11.671 -0.194 8.814 1.00 92.50 71 ARG A C 1
ATOM 544 O O . ARG A 1 71 ? -12.340 0.801 9.072 1.00 92.50 71 ARG A O 1
ATOM 551 N N . LEU A 1 72 ? -11.148 -0.428 7.613 1.00 90.69 72 LEU A N 1
ATOM 552 C CA . LEU A 1 72 ? -11.347 0.422 6.437 1.00 90.69 72 LEU A CA 1
ATOM 553 C C . LEU A 1 72 ? -12.567 0.009 5.592 1.00 90.69 72 LEU A C 1
ATOM 555 O O . LEU A 1 72 ? -12.773 0.565 4.517 1.00 90.69 72 LEU A O 1
ATOM 559 N N . GLY A 1 73 ? -13.366 -0.968 6.039 1.00 93.38 73 GLY A N 1
ATOM 560 C CA . GLY A 1 73 ? -14.498 -1.501 5.272 1.00 93.38 73 GLY A CA 1
ATOM 561 C C . GLY A 1 73 ? -14.076 -2.385 4.095 1.00 93.38 73 GLY A C 1
ATOM 562 O O . GLY A 1 73 ? -14.812 -2.515 3.121 1.00 93.38 73 GLY A O 1
ATOM 563 N N . ARG A 1 74 ? -12.871 -2.964 4.156 1.00 93.44 74 ARG A N 1
ATOM 564 C CA . ARG A 1 74 ? -12.228 -3.702 3.062 1.00 93.44 74 ARG A CA 1
ATOM 565 C C . ARG A 1 74 ? -11.669 -5.044 3.525 1.00 93.44 74 ARG A C 1
ATOM 567 O O . ARG A 1 74 ? -10.505 -5.345 3.275 1.00 93.44 74 ARG A O 1
ATOM 574 N N . SER A 1 75 ? -12.496 -5.847 4.189 1.00 93.69 75 SER A N 1
ATOM 575 C CA . SER A 1 75 ? -12.111 -7.135 4.796 1.00 93.69 75 SER A CA 1
ATOM 576 C C . SER A 1 75 ? -11.373 -8.087 3.851 1.00 93.69 75 SER A C 1
ATOM 578 O O . SER A 1 75 ? -10.495 -8.820 4.289 1.00 93.69 75 SER A O 1
ATOM 580 N N . ASP A 1 76 ? -11.686 -8.045 2.556 1.00 91.94 76 ASP A N 1
ATOM 581 C CA . ASP A 1 76 ? -11.117 -8.967 1.565 1.00 91.94 76 ASP A CA 1
ATOM 582 C C . ASP A 1 76 ? -9.795 -8.455 0.959 1.00 91.94 76 ASP A C 1
ATOM 584 O O . ASP A 1 76 ? -9.185 -9.111 0.114 1.00 91.94 76 ASP A O 1
ATOM 588 N N . SER A 1 77 ? -9.353 -7.252 1.342 1.00 94.25 77 SER A N 1
ATOM 589 C CA . SER A 1 77 ? -8.123 -6.641 0.833 1.00 94.25 77 SER A CA 1
ATOM 590 C C . SER A 1 77 ? -6.921 -7.020 1.693 1.00 94.25 77 SER A C 1
ATOM 592 O O . SER A 1 77 ? -6.943 -6.884 2.912 1.00 94.25 77 SER A O 1
ATOM 594 N N . SER A 1 78 ? -5.820 -7.414 1.053 1.00 94.19 78 SER A N 1
ATOM 595 C CA . SER A 1 78 ? -4.532 -7.537 1.736 1.00 94.19 78 SER A CA 1
ATOM 596 C C . SER A 1 78 ? -3.912 -6.160 2.001 1.00 94.19 78 SER A C 1
ATOM 598 O O . SER A 1 78 ? -4.176 -5.194 1.281 1.00 94.19 78 SER A O 1
ATOM 600 N N . LEU A 1 79 ? -3.003 -6.072 2.976 1.00 94.56 79 LEU A N 1
ATOM 601 C CA . LEU A 1 79 ? -2.209 -4.857 3.211 1.00 94.56 79 LEU A CA 1
ATOM 602 C C . LEU A 1 79 ? -1.416 -4.426 1.968 1.00 94.56 79 LEU A C 1
ATOM 604 O O . LEU A 1 79 ? -1.321 -3.237 1.671 1.00 94.56 79 LEU A O 1
ATOM 608 N N . ALA A 1 80 ? -0.897 -5.391 1.203 1.00 94.25 80 ALA A N 1
ATOM 609 C CA . ALA A 1 80 ? -0.222 -5.116 -0.060 1.00 94.25 80 ALA A CA 1
ATOM 610 C C . ALA A 1 80 ? -1.177 -4.483 -1.087 1.00 94.25 80 ALA A C 1
ATOM 612 O O . ALA A 1 80 ? -0.788 -3.553 -1.788 1.00 94.25 80 ALA A O 1
ATOM 613 N N . LYS A 1 81 ? -2.437 -4.934 -1.149 1.00 94.12 81 LYS A N 1
ATOM 614 C CA . LYS A 1 81 ? -3.438 -4.341 -2.040 1.00 94.12 81 LYS A CA 1
ATOM 615 C C . LYS A 1 81 ? -3.819 -2.919 -1.621 1.00 94.12 81 LYS A C 1
ATOM 617 O O . LYS A 1 81 ? -3.968 -2.059 -2.484 1.00 94.12 81 LYS A O 1
ATOM 622 N N . LEU A 1 82 ? -3.934 -2.658 -0.318 1.00 94.50 82 LEU A N 1
ATOM 623 C CA . LEU A 1 82 ? -4.176 -1.306 0.194 1.00 94.50 82 LEU A CA 1
ATOM 624 C C . LEU A 1 82 ? -3.013 -0.360 -0.137 1.00 94.50 82 LEU A C 1
ATOM 626 O O . LEU A 1 82 ? -3.247 0.784 -0.515 1.00 94.50 82 LEU A O 1
ATOM 630 N N . MET A 1 83 ? -1.771 -0.844 -0.048 1.00 93.94 83 MET A N 1
ATOM 631 C CA . MET A 1 83 ? -0.586 -0.061 -0.406 1.00 93.94 83 MET A CA 1
ATOM 632 C C . MET A 1 83 ? -0.522 0.254 -1.908 1.00 93.94 83 MET A C 1
ATOM 634 O O . MET A 1 83 ? -0.217 1.381 -2.285 1.00 93.94 83 MET A O 1
ATOM 638 N N . ASP A 1 84 ? -0.860 -0.714 -2.765 1.00 92.44 84 ASP A N 1
ATOM 639 C CA . ASP A 1 84 ? -0.994 -0.508 -4.215 1.00 92.44 84 ASP A CA 1
ATOM 640 C C . ASP A 1 84 ? -2.002 0.600 -4.546 1.00 92.44 84 ASP A C 1
ATOM 642 O O . ASP A 1 84 ? -1.713 1.516 -5.310 1.00 92.44 84 ASP A O 1
ATOM 646 N N . GLU A 1 85 ? -3.175 0.575 -3.922 1.00 93.06 85 GLU A N 1
ATOM 647 C CA . GLU A 1 85 ? -4.195 1.590 -4.180 1.00 93.06 85 GLU A CA 1
ATOM 648 C C . GLU A 1 85 ? -3.847 2.953 -3.593 1.00 93.06 85 GLU A C 1
ATOM 650 O O . GLU A 1 85 ? -4.132 3.973 -4.220 1.00 93.06 85 GLU A O 1
ATOM 655 N N . PHE A 1 86 ? -3.200 2.986 -2.427 1.00 92.69 86 PHE A N 1
ATOM 656 C CA . PHE A 1 86 ? -2.651 4.219 -1.878 1.00 92.69 86 PHE A CA 1
ATOM 657 C C . PHE A 1 86 ? -1.639 4.844 -2.845 1.00 92.69 86 PHE A C 1
ATOM 659 O O . PHE A 1 86 ? -1.729 6.037 -3.147 1.00 92.69 86 PHE A O 1
ATOM 666 N N . ALA A 1 87 ? -0.723 4.041 -3.391 1.00 92.19 87 ALA A N 1
ATOM 667 C CA . ALA A 1 87 ? 0.234 4.490 -4.393 1.00 92.19 87 ALA A CA 1
ATOM 668 C C . ALA A 1 87 ? -0.474 4.947 -5.678 1.00 92.19 87 ALA A C 1
ATOM 670 O O . ALA A 1 87 ? -0.142 5.991 -6.224 1.00 92.19 87 ALA A O 1
ATOM 671 N N . TRP A 1 88 ? -1.516 4.250 -6.132 1.00 92.94 88 TRP A N 1
ATOM 672 C CA . TRP A 1 88 ? -2.290 4.676 -7.299 1.00 92.94 88 TRP A CA 1
ATOM 673 C C . TRP A 1 88 ? -2.988 6.030 -7.086 1.00 92.94 88 TRP A C 1
ATOM 675 O O . TRP A 1 88 ? -2.981 6.883 -7.972 1.00 92.94 88 TRP A O 1
ATOM 685 N N . VAL A 1 89 ? -3.569 6.274 -5.909 1.00 94.19 89 VAL A N 1
ATOM 686 C CA . VAL A 1 89 ? -4.200 7.568 -5.594 1.00 94.19 89 VAL A CA 1
ATOM 687 C C . VAL A 1 89 ? -3.154 8.684 -5.499 1.00 94.19 89 VAL A C 1
ATOM 689 O O . VAL A 1 89 ? -3.335 9.755 -6.080 1.00 94.19 89 VAL A O 1
ATOM 692 N N . THR A 1 90 ? -2.050 8.443 -4.798 1.00 93.25 90 THR A N 1
ATOM 693 C CA . THR A 1 90 ? -1.060 9.491 -4.501 1.00 93.25 90 THR A CA 1
ATOM 694 C C . THR A 1 90 ? -0.102 9.767 -5.649 1.00 93.25 90 THR A C 1
ATOM 696 O O . THR A 1 90 ? 0.250 10.921 -5.883 1.00 93.25 90 THR A O 1
ATOM 699 N N . VAL A 1 91 ? 0.279 8.734 -6.397 1.00 92.06 91 VAL A N 1
ATOM 700 C CA . VAL A 1 91 ? 1.209 8.822 -7.524 1.00 92.06 91 VAL A CA 1
ATOM 701 C C . VAL A 1 91 ? 0.456 8.953 -8.836 1.00 92.06 91 VAL A C 1
ATOM 703 O O . VAL A 1 91 ? 0.599 9.954 -9.526 1.00 92.06 91 VAL A O 1
ATOM 706 N N . THR A 1 92 ? -0.376 7.971 -9.184 1.00 91.94 92 THR A N 1
ATOM 707 C CA . THR A 1 92 ? -1.013 7.922 -10.511 1.00 91.94 92 THR A CA 1
ATOM 708 C C . THR A 1 92 ? -2.111 8.972 -10.669 1.00 91.94 92 THR A C 1
ATOM 710 O O . THR A 1 92 ? -2.327 9.485 -11.767 1.00 91.94 92 THR A O 1
ATOM 713 N N . LYS A 1 93 ? -2.836 9.298 -9.593 1.00 94.06 93 LYS A N 1
ATOM 714 C CA . LYS A 1 93 ? -3.857 10.360 -9.595 1.00 94.06 93 LYS A CA 1
ATOM 715 C C . LYS A 1 93 ? -3.359 11.692 -9.055 1.00 94.06 93 LYS A C 1
ATOM 717 O O . LYS A 1 93 ? -4.146 12.640 -9.068 1.00 94.06 93 LYS A O 1
ATOM 722 N N . GLU A 1 94 ? -2.108 11.751 -8.599 1.00 93.88 94 GLU A N 1
ATOM 723 C CA . GLU A 1 94 ? -1.481 12.950 -8.031 1.00 93.88 94 GLU A CA 1
ATOM 724 C C . GLU A 1 94 ? -2.360 13.605 -6.950 1.00 93.88 94 GLU A C 1
ATOM 726 O O . GLU A 1 94 ? -2.470 14.828 -6.849 1.00 93.88 94 GLU A O 1
ATOM 731 N N . ARG A 1 95 ? -3.057 12.779 -6.156 1.00 94.38 95 ARG A N 1
ATOM 732 C CA . ARG A 1 95 ? -3.884 13.240 -5.038 1.00 94.38 95 ARG A CA 1
ATOM 733 C C . ARG A 1 95 ? -3.084 13.082 -3.750 1.00 94.38 95 ARG A C 1
ATOM 735 O O . ARG A 1 95 ? -2.971 11.959 -3.260 1.00 94.38 95 ARG A O 1
ATOM 742 N N . PRO A 1 96 ? -2.496 14.164 -3.213 1.00 89.38 96 PRO A N 1
ATOM 743 C CA . PRO A 1 96 ? -1.705 14.067 -1.998 1.00 89.38 96 PRO A CA 1
ATOM 744 C C . PRO A 1 96 ? -2.576 13.630 -0.819 1.00 89.38 96 PRO A C 1
ATOM 746 O O . PRO A 1 96 ? -3.802 13.755 -0.844 1.00 89.38 96 PRO A O 1
ATOM 749 N N . CYS A 1 97 ? -1.923 13.130 0.228 1.00 88.19 97 CYS A N 1
ATOM 750 C CA . CYS A 1 97 ? -2.602 12.879 1.490 1.00 88.19 97 CYS A CA 1
ATOM 751 C C . CYS A 1 97 ? -3.180 14.209 2.015 1.00 88.19 97 CYS A C 1
ATOM 753 O O . CYS A 1 97 ? -2.442 15.201 2.026 1.00 88.19 97 CYS A O 1
ATOM 755 N N . PRO A 1 98 ? -4.460 14.249 2.423 1.00 90.75 98 PRO A N 1
ATOM 756 C CA . PRO A 1 98 ? -5.055 15.442 3.012 1.00 90.75 98 PRO A CA 1
ATOM 757 C C . PRO A 1 98 ? -4.261 15.879 4.243 1.00 90.75 98 PRO A C 1
ATOM 759 O O . PRO A 1 98 ? -3.760 15.053 5.015 1.00 90.75 98 PRO A O 1
ATOM 762 N N . ASP A 1 99 ? -4.153 17.189 4.441 1.00 93.19 99 ASP A N 1
ATOM 763 C CA . ASP A 1 99 ? -3.565 17.714 5.666 1.00 93.19 99 ASP A CA 1
ATOM 764 C C . ASP A 1 99 ? -4.507 17.513 6.868 1.00 93.19 99 ASP A C 1
ATOM 766 O O . ASP A 1 99 ? -5.654 17.070 6.748 1.00 93.19 99 ASP A O 1
ATOM 770 N N . ARG A 1 100 ? -4.019 17.840 8.069 1.00 92.81 100 ARG A N 1
ATOM 771 C CA . ARG A 1 100 ? -4.812 17.728 9.300 1.00 92.81 100 ARG A CA 1
ATOM 772 C C . ARG A 1 100 ? -6.129 18.507 9.221 1.00 92.81 100 ARG A C 1
ATOM 774 O O . ARG A 1 100 ? -7.141 17.999 9.691 1.00 92.81 100 ARG A O 1
ATOM 781 N N . ASN A 1 101 ? -6.122 19.707 8.648 1.00 94.75 101 ASN A N 1
ATOM 782 C CA . ASN A 1 101 ? -7.305 20.565 8.603 1.00 94.75 101 ASN A CA 1
ATOM 783 C C . ASN A 1 101 ? -8.363 19.983 7.659 1.00 94.75 101 ASN A C 1
ATOM 785 O O . ASN A 1 101 ? -9.562 20.058 7.930 1.00 94.75 101 ASN A O 1
ATOM 789 N N . GLU A 1 102 ? -7.928 19.407 6.541 1.00 94.44 102 GLU A N 1
ATOM 790 C CA . GLU A 1 102 ? -8.802 18.714 5.604 1.00 94.44 102 GLU A CA 1
ATOM 791 C C . GLU A 1 102 ? -9.384 17.437 6.220 1.00 94.44 102 GLU A C 1
ATOM 793 O O . GLU A 1 102 ? -10.593 17.222 6.132 1.00 94.44 102 GLU A O 1
ATOM 798 N N . LEU A 1 103 ? -8.574 16.647 6.931 1.00 92.62 103 LEU A N 1
ATOM 799 C CA . LEU A 1 103 ? -9.054 15.473 7.667 1.00 92.62 103 LEU A CA 1
ATOM 800 C C . LEU A 1 103 ? -10.077 15.842 8.747 1.00 92.62 103 LEU A C 1
ATOM 802 O O . LEU A 1 103 ? -11.127 15.209 8.842 1.00 92.62 103 LEU A O 1
ATOM 806 N N . GLU A 1 104 ? -9.803 16.881 9.539 1.00 93.81 104 GLU A N 1
ATOM 807 C CA . GLU A 1 104 ? -10.739 17.392 10.545 1.00 93.81 104 GLU A CA 1
ATOM 808 C C . GLU A 1 104 ? -12.054 17.829 9.888 1.00 93.81 104 GLU A C 1
ATOM 810 O O . GLU A 1 104 ? -13.132 17.477 10.366 1.00 93.81 104 GLU A O 1
ATOM 815 N N . ARG A 1 105 ? -11.990 18.498 8.729 1.00 93.81 105 ARG A N 1
ATOM 816 C CA . ARG A 1 105 ? -13.181 18.852 7.948 1.00 93.81 105 ARG A CA 1
ATOM 817 C C . ARG A 1 105 ? -13.962 17.616 7.503 1.00 93.81 105 ARG A C 1
ATOM 819 O O . ARG A 1 105 ? -15.178 17.590 7.674 1.00 93.81 105 ARG A O 1
ATOM 826 N N . TRP A 1 106 ? -13.302 16.591 6.969 1.00 92.94 106 TRP A N 1
ATOM 827 C CA . TRP A 1 106 ? -13.973 15.356 6.551 1.00 92.94 106 TRP A CA 1
ATOM 828 C C . TRP A 1 106 ? -14.647 14.641 7.727 1.00 92.94 106 TRP A C 1
ATOM 830 O O . TRP A 1 106 ? -15.764 14.146 7.574 1.00 92.94 106 TRP A O 1
ATOM 840 N N . LEU A 1 107 ? -14.024 14.647 8.910 1.00 91.00 107 LEU A N 1
ATOM 841 C CA . LEU A 1 107 ? -14.623 14.101 10.132 1.00 91.00 107 LEU A CA 1
ATOM 842 C C . LEU A 1 107 ? -15.912 14.841 10.510 1.00 91.00 107 L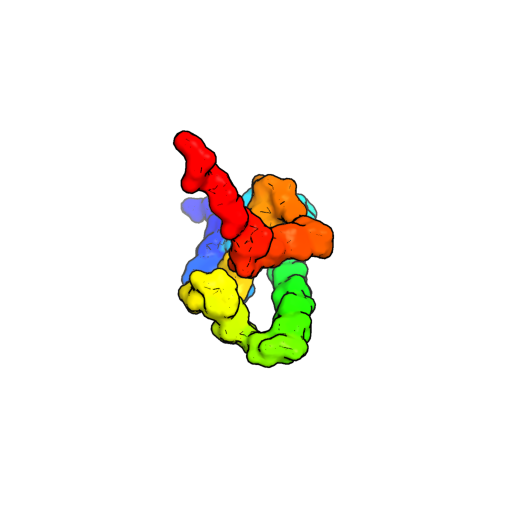EU A C 1
ATOM 844 O O . LEU A 1 107 ? -16.917 14.193 10.790 1.00 91.00 107 LEU A O 1
ATOM 848 N N . THR A 1 108 ? -15.950 16.177 10.402 1.00 94.06 108 THR A N 1
ATOM 849 C CA . THR A 1 108 ? -17.199 16.924 10.666 1.00 94.06 108 THR A CA 1
ATOM 850 C C . THR A 1 108 ? -18.348 16.538 9.731 1.00 94.06 108 THR A C 1
ATOM 852 O O . THR A 1 108 ? -19.515 16.582 10.130 1.00 94.06 108 THR A O 1
ATOM 855 N N . TRP A 1 109 ? -18.042 16.148 8.488 1.00 91.88 109 TRP A N 1
ATOM 856 C CA . TRP A 1 109 ? -19.041 15.649 7.543 1.00 91.88 109 TRP A CA 1
ATOM 857 C C . TRP A 1 109 ? -19.509 14.237 7.904 1.00 91.88 109 TRP A C 1
ATOM 859 O O . TRP A 1 109 ? -20.708 13.963 7.837 1.00 91.88 109 TRP A O 1
ATOM 869 N N . ALA A 1 110 ? -18.586 13.365 8.319 1.00 85.12 110 ALA A N 1
ATOM 870 C CA . ALA A 1 110 ? -18.885 11.990 8.711 1.00 85.12 110 ALA A CA 1
ATOM 871 C C . ALA A 1 110 ? -19.752 11.911 9.980 1.00 85.12 110 ALA A C 1
ATOM 873 O O . ALA A 1 110 ? -20.681 11.106 10.032 1.00 85.12 110 ALA A O 1
ATOM 874 N N . ASP A 1 111 ? -19.519 12.798 10.950 1.00 82.25 111 ASP A N 1
ATOM 875 C CA . ASP A 1 111 ? -20.254 12.843 12.223 1.00 82.25 111 ASP A CA 1
ATOM 876 C C . ASP A 1 111 ? -21.671 13.443 12.095 1.00 82.25 111 ASP A C 1
ATOM 878 O O . ASP A 1 111 ? -22.431 13.494 13.062 1.00 82.25 111 ASP A O 1
ATOM 882 N N . GLY A 1 112 ? -22.068 13.892 10.898 1.00 66.50 112 GLY A N 1
ATOM 883 C CA . GLY A 1 112 ? -23.416 14.404 10.630 1.00 66.50 112 GLY A CA 1
ATOM 884 C C . GLY A 1 112 ? -23.659 15.854 11.065 1.00 66.50 112 GLY A C 1
ATOM 885 O O . GLY A 1 112 ? -24.771 16.354 10.884 1.00 66.50 112 GLY A O 1
ATOM 886 N N . SER A 1 113 ? -22.631 16.570 11.529 1.00 57.78 113 SER A N 1
ATOM 887 C CA . SER A 1 113 ? -22.692 17.983 11.955 1.00 57.78 113 SER A CA 1
ATOM 888 C C . SER A 1 113 ? -23.011 18.981 10.827 1.00 57.78 113 SER A C 1
ATOM 890 O O . SER A 1 113 ? -23.048 20.186 11.053 1.00 57.78 113 SER A O 1
ATOM 892 N N . SER A 1 114 ? -23.264 18.492 9.611 1.00 53.53 114 SER A N 1
ATOM 893 C CA . SER A 1 114 ? -23.679 19.274 8.438 1.00 53.53 114 SER A CA 1
ATOM 894 C C . SER A 1 114 ? -25.104 18.966 7.949 1.00 53.53 114 SER A C 1
ATOM 896 O O . SER A 1 114 ? -25.539 19.544 6.956 1.00 53.53 114 SER A O 1
ATOM 898 N N . ARG A 1 115 ? -25.889 18.125 8.645 1.00 51.03 115 ARG A N 1
ATOM 899 C CA . ARG A 1 115 ? -27.327 17.947 8.346 1.00 51.03 115 ARG A CA 1
ATOM 900 C C . ARG A 1 115 ? -28.200 18.918 9.143 1.00 51.03 115 ARG A C 1
ATOM 902 O O . ARG A 1 115 ? -29.042 18.502 9.935 1.00 51.03 115 ARG A O 1
ATOM 909 N N . THR A 1 116 ? -28.051 20.217 8.907 1.00 48.00 116 THR A N 1
ATOM 910 C CA . THR A 1 116 ? -29.125 21.175 9.211 1.00 48.00 116 THR A CA 1
ATOM 911 C C . THR A 1 116 ? -29.965 21.397 7.962 1.00 48.00 116 THR A C 1
ATOM 913 O O . THR A 1 116 ? -29.481 21.897 6.956 1.00 48.00 116 THR A O 1
ATOM 916 N N . ARG A 1 117 ? -31.221 20.952 8.076 1.00 49.53 117 ARG A N 1
ATOM 917 C CA . ARG A 1 117 ? -32.371 21.146 7.187 1.00 49.53 117 ARG A CA 1
ATOM 918 C C . ARG A 1 117 ? -32.314 22.430 6.354 1.00 49.53 117 ARG A C 1
ATOM 920 O O . ARG A 1 117 ? -32.374 23.517 6.917 1.00 49.53 117 ARG A O 1
ATOM 927 N N . GLU A 1 118 ? -32.401 22.271 5.040 1.00 46.75 118 GLU A N 1
ATOM 928 C CA . GLU A 1 118 ? -32.893 23.309 4.133 1.00 46.75 118 GLU A CA 1
ATOM 929 C C . GLU A 1 118 ? -33.891 22.700 3.131 1.00 46.75 118 GLU A C 1
ATOM 931 O O . GLU A 1 118 ? -33.780 22.867 1.931 1.00 46.75 118 GLU A O 1
ATOM 936 N N . ASP A 1 119 ? -34.887 21.975 3.654 1.00 45.81 119 ASP A N 1
ATOM 937 C CA . ASP A 1 119 ? -36.130 21.658 2.936 1.00 45.81 119 ASP A CA 1
ATO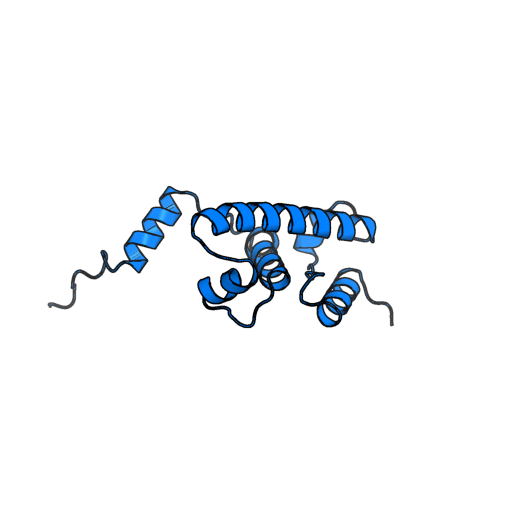M 938 C C . ASP A 1 119 ? -37.290 22.277 3.721 1.00 45.81 119 ASP A C 1
ATOM 940 O O . ASP A 1 119 ? -37.988 21.626 4.501 1.00 45.81 119 ASP A O 1
ATOM 944 N N . ALA A 1 120 ? -37.430 23.590 3.577 1.00 47.47 120 ALA A N 1
ATOM 945 C CA . ALA A 1 120 ? -38.647 24.314 3.907 1.00 47.47 120 ALA A CA 1
ATOM 946 C C . ALA A 1 120 ? -38.720 25.582 3.053 1.00 47.47 120 ALA A C 1
ATOM 948 O O . ALA A 1 120 ? -38.385 26.672 3.521 1.00 47.47 120 ALA A O 1
ATOM 949 N N . ARG A 1 121 ? -39.175 25.431 1.806 1.00 46.91 121 ARG A N 1
ATOM 950 C CA . ARG A 1 121 ? -40.060 26.401 1.151 1.00 46.91 121 ARG A CA 1
ATOM 951 C C . ARG A 1 121 ? -40.759 25.805 -0.057 1.00 46.91 121 ARG A C 1
ATOM 95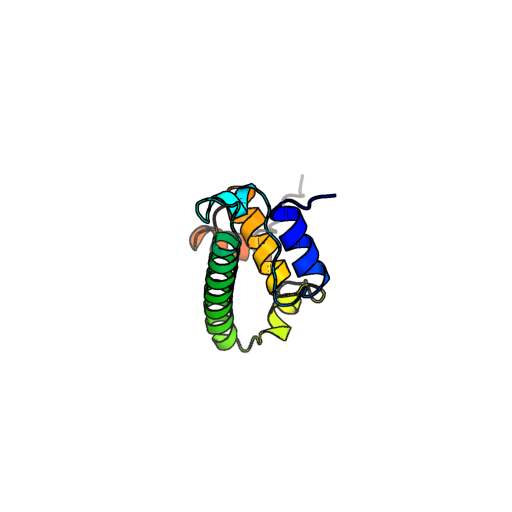3 O O . ARG A 1 121 ? -40.073 25.143 -0.858 1.00 46.91 121 ARG A O 1
#